Protein AF-A0A843AUJ7-F1 (afdb_monomer_lite)

pLDDT: mean 90.74, std 7.79, range [61.78, 97.88]

Radius of gyration: 15.1 Å; chains: 1; bounding box: 38×34×38 Å

Structure (mmCIF, N/CA/C/O backbone):
data_AF-A0A843AUJ7-F1
#
_entry.id   AF-A0A843AUJ7-F1
#
loop_
_atom_site.group_PDB
_atom_site.id
_atom_site.type_symbol
_atom_site.label_atom_id
_atom_site.label_alt_id
_atom_site.label_comp_id
_atom_site.label_asym_id
_atom_site.label_entity_id
_atom_site.label_seq_id
_atom_site.pdbx_PDB_ins_code
_atom_site.Cartn_x
_atom_site.Cartn_y
_atom_site.Cartn_z
_atom_site.occupancy
_atom_site.B_iso_or_equiv
_atom_site.auth_seq_id
_atom_site.auth_comp_id
_atom_site.auth_asym_id
_atom_site.auth_atom_id
_atom_site.pdbx_PDB_model_num
ATOM 1 N N . ARG A 1 1 ? 1.861 -19.248 1.844 1.00 61.78 1 ARG A N 1
ATOM 2 C CA . ARG A 1 1 ? 1.850 -17.792 2.122 1.00 61.78 1 ARG A CA 1
ATOM 3 C C . ARG A 1 1 ? 2.357 -17.596 3.546 1.00 61.78 1 ARG A C 1
ATOM 5 O O . ARG A 1 1 ? 2.027 -18.430 4.375 1.00 61.78 1 ARG A O 1
ATOM 12 N N . GLN A 1 2 ? 3.196 -16.591 3.814 1.00 68.62 2 GLN A N 1
ATOM 13 C CA . GLN A 1 2 ? 3.706 -16.333 5.174 1.00 68.62 2 GLN A CA 1
ATOM 14 C C . GLN A 1 2 ? 2.623 -15.723 6.081 1.00 68.62 2 GLN A C 1
ATOM 16 O O . GLN A 1 2 ? 2.583 -16.008 7.273 1.00 68.62 2 GLN A O 1
ATOM 21 N N . PHE A 1 3 ? 1.716 -14.941 5.493 1.00 77.88 3 PHE A N 1
ATOM 22 C CA . PHE A 1 3 ? 0.532 -14.398 6.149 1.00 77.88 3 PHE A CA 1
ATOM 23 C C . PHE A 1 3 ? -0.731 -14.861 5.421 1.00 77.88 3 PHE A C 1
ATOM 25 O O . PHE A 1 3 ? -0.692 -15.085 4.208 1.00 77.88 3 PHE A O 1
ATOM 32 N N . ASP A 1 4 ? -1.837 -14.990 6.152 1.00 83.94 4 ASP A N 1
ATOM 33 C CA . ASP A 1 4 ? -3.136 -15.413 5.614 1.00 83.94 4 ASP A CA 1
ATOM 34 C C . ASP A 1 4 ? -4.093 -14.219 5.472 1.00 83.94 4 ASP A C 1
ATOM 36 O O . ASP A 1 4 ? -5.209 -14.215 5.980 1.00 83.94 4 ASP A O 1
ATOM 40 N N . TYR A 1 5 ? -3.603 -13.152 4.829 1.00 86.94 5 TYR A N 1
ATOM 41 C CA . TYR A 1 5 ? -4.402 -11.976 4.486 1.00 86.94 5 TYR A CA 1
ATOM 42 C C . TYR A 1 5 ? -4.684 -11.954 2.990 1.00 86.94 5 TYR A C 1
ATOM 44 O O . TYR A 1 5 ? -3.784 -12.137 2.168 1.00 86.94 5 TYR A O 1
ATOM 52 N N . LEU A 1 6 ? -5.938 -11.684 2.653 1.00 90.94 6 LEU A N 1
ATOM 53 C CA . LEU A 1 6 ? -6.405 -11.482 1.295 1.00 90.94 6 LEU A CA 1
ATOM 54 C C . LEU A 1 6 ? -7.319 -10.248 1.317 1.00 90.94 6 LEU A C 1
ATOM 56 O O . LEU A 1 6 ? -8.294 -10.264 2.064 1.00 90.94 6 LEU A O 1
ATOM 60 N N . PRO A 1 7 ? -6.988 -9.155 0.605 1.00 94.31 7 PRO A N 1
ATOM 61 C CA . PRO A 1 7 ? -7.770 -7.929 0.698 1.00 94.31 7 PRO A CA 1
ATOM 62 C C . PRO A 1 7 ? -9.121 -8.088 -0.008 1.00 94.31 7 PRO A C 1
ATOM 64 O O . PRO A 1 7 ? -9.206 -8.813 -0.997 1.00 94.31 7 PRO A O 1
ATOM 67 N N . ASP A 1 8 ? -10.132 -7.354 0.461 1.00 94.88 8 ASP A N 1
ATOM 68 C CA . ASP A 1 8 ? -11.425 -7.140 -0.219 1.00 94.88 8 ASP A CA 1
ATOM 69 C C . ASP A 1 8 ? -11.470 -5.803 -0.983 1.00 94.88 8 ASP A C 1
ATOM 71 O O . ASP A 1 8 ? -12.348 -5.561 -1.810 1.00 94.88 8 ASP A O 1
ATOM 75 N N . LYS A 1 9 ? -10.510 -4.914 -0.710 1.00 96.75 9 LYS A N 1
ATOM 76 C CA . LYS A 1 9 ? -10.314 -3.650 -1.415 1.00 96.75 9 LYS A CA 1
ATOM 77 C C . LYS A 1 9 ? -8.838 -3.270 -1.402 1.00 96.75 9 LYS A C 1
ATOM 79 O O . LYS A 1 9 ? -8.162 -3.445 -0.389 1.00 96.75 9 LYS A O 1
ATOM 84 N N . VAL A 1 10 ? -8.346 -2.730 -2.511 1.00 97.81 10 VAL A N 1
ATOM 85 C CA . VAL A 1 10 ? -6.974 -2.235 -2.655 1.00 97.81 10 VAL A CA 1
ATOM 86 C C . VAL A 1 10 ? -6.998 -0.797 -3.150 1.00 97.81 10 VAL A C 1
ATOM 88 O O . VAL A 1 10 ? -7.651 -0.480 -4.140 1.00 97.81 10 VAL A O 1
ATOM 91 N N . TYR A 1 11 ? -6.239 0.061 -2.476 1.00 97.88 11 TYR A N 1
ATOM 92 C CA . TYR A 1 11 ? -5.930 1.410 -2.936 1.00 97.88 11 TYR A CA 1
ATOM 93 C C . TYR A 1 11 ? -4.493 1.428 -3.450 1.00 97.88 11 TYR A C 1
ATOM 95 O O . TYR A 1 11 ? -3.573 1.059 -2.720 1.00 97.88 11 TYR A O 1
ATOM 103 N N . VAL A 1 12 ? -4.292 1.860 -4.692 1.00 97.06 12 VAL A N 1
ATOM 104 C CA . VAL A 1 12 ? -2.967 1.998 -5.303 1.00 97.06 12 VAL A CA 1
ATOM 105 C C . VAL A 1 12 ? -2.651 3.479 -5.432 1.00 97.06 12 VAL A C 1
ATOM 107 O O . VAL A 1 12 ? -3.289 4.190 -6.206 1.00 97.06 12 VAL A O 1
ATOM 110 N N . LEU A 1 13 ? -1.657 3.944 -4.677 1.00 96.00 13 LEU A N 1
ATOM 111 C CA . LEU A 1 13 ? -1.197 5.327 -4.761 1.00 96.00 13 LEU A CA 1
ATOM 112 C C . LEU A 1 13 ? -0.324 5.505 -6.008 1.00 96.00 13 LEU A C 1
ATOM 114 O O . LEU A 1 13 ? 0.736 4.886 -6.122 1.00 96.00 13 LEU A O 1
ATOM 118 N N . THR A 1 14 ? -0.748 6.358 -6.933 1.00 94.56 14 THR A N 1
ATOM 119 C CA . THR A 1 14 ? -0.018 6.654 -8.168 1.00 94.56 14 THR A CA 1
ATOM 120 C C . THR A 1 14 ? 0.649 8.019 -8.054 1.00 94.56 14 THR A C 1
ATOM 122 O O . THR A 1 14 ? -0.016 9.044 -8.112 1.00 94.56 14 THR A O 1
ATOM 125 N N . ALA A 1 15 ? 1.970 8.036 -7.874 1.00 91.12 15 ALA A N 1
ATOM 126 C 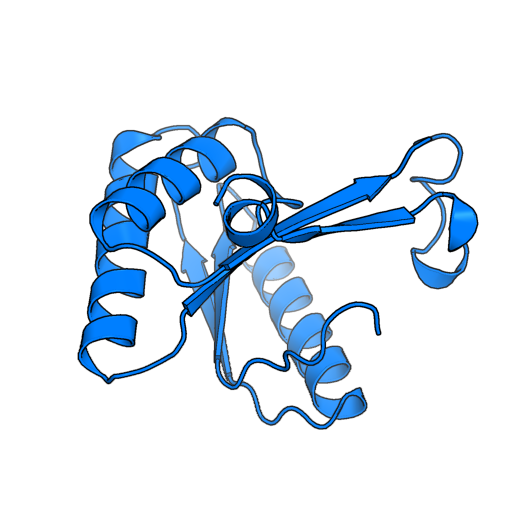CA . ALA A 1 15 ? 2.772 9.256 -7.762 1.00 91.12 15 ALA A CA 1
ATOM 127 C C . ALA A 1 15 ? 3.468 9.580 -9.088 1.00 91.12 15 ALA A C 1
ATOM 129 O O . ALA A 1 15 ? 4.445 8.919 -9.438 1.00 91.12 15 ALA A O 1
ATOM 130 N N . GLY A 1 16 ? 2.990 10.595 -9.819 1.00 83.00 16 GLY A N 1
ATOM 131 C CA . GLY A 1 16 ? 3.608 11.016 -11.089 1.00 83.00 16 GLY A CA 1
ATOM 132 C C . GLY A 1 16 ? 3.637 9.910 -12.154 1.00 83.00 16 GLY A C 1
ATOM 133 O O . GLY A 1 16 ? 4.533 9.878 -12.994 1.00 83.00 16 GLY A O 1
ATOM 134 N N . CYS A 1 17 ? 2.691 8.975 -12.073 1.00 83.69 17 CYS A N 1
ATOM 135 C CA . CYS A 1 17 ? 2.561 7.844 -12.981 1.00 83.69 17 CYS A CA 1
ATOM 136 C C . CYS A 1 17 ? 1.685 8.238 -14.173 1.00 83.69 17 CYS A C 1
ATOM 138 O O . CYS A 1 17 ? 0.670 8.914 -14.005 1.00 83.69 17 CYS A O 1
ATOM 140 N N . GLU A 1 18 ? 2.041 7.797 -15.379 1.00 88.94 18 GLU A N 1
ATOM 141 C CA . GLU A 1 18 ? 1.153 7.961 -16.528 1.00 88.94 18 GLU A CA 1
ATOM 142 C C . GLU A 1 18 ? -0.142 7.164 -16.317 1.00 88.94 18 GLU A C 1
ATOM 144 O O . GLU A 1 18 ? -0.110 6.012 -15.878 1.00 88.94 18 GLU A O 1
ATOM 149 N N . ALA A 1 19 ? -1.289 7.737 -16.691 1.00 89.56 19 ALA A N 1
ATOM 150 C CA . ALA A 1 19 ? -2.596 7.109 -16.474 1.00 89.56 19 ALA A CA 1
ATOM 151 C C . ALA A 1 19 ? -2.684 5.681 -17.052 1.00 89.56 19 ALA A C 1
ATOM 153 O O . ALA A 1 19 ? -3.260 4.790 -16.430 1.00 89.56 19 ALA A O 1
ATOM 154 N N . ALA A 1 20 ? -2.057 5.440 -18.209 1.00 92.25 20 ALA A N 1
ATOM 155 C CA . ALA A 1 20 ? -2.009 4.120 -18.835 1.00 92.25 20 ALA A CA 1
ATOM 156 C C . ALA A 1 20 ? -1.232 3.087 -17.998 1.00 92.25 20 ALA A C 1
ATOM 158 O O . ALA A 1 20 ? -1.643 1.932 -17.909 1.00 92.25 20 ALA A O 1
ATOM 159 N N . GLN A 1 21 ? -0.137 3.498 -17.351 1.00 91.19 21 GLN A N 1
ATOM 160 C CA . GLN A 1 21 ? 0.655 2.624 -16.483 1.00 91.19 21 GLN A CA 1
ATOM 161 C C . GLN A 1 21 ? -0.107 2.285 -15.198 1.00 91.19 21 GLN A C 1
ATOM 163 O O . GLN A 1 21 ? -0.145 1.121 -14.799 1.00 91.19 21 GLN A O 1
ATOM 168 N N . GLY A 1 22 ? -0.769 3.276 -14.591 1.00 93.31 22 GLY A N 1
ATOM 169 C CA . GLY A 1 22 ? -1.648 3.052 -13.442 1.00 93.31 22 GLY A CA 1
ATOM 170 C C . GLY A 1 22 ? -2.777 2.072 -13.773 1.00 93.31 22 GLY A C 1
ATOM 171 O O . GLY A 1 22 ? -3.009 1.117 -13.030 1.00 93.31 22 GLY A O 1
ATOM 172 N N . GLN A 1 23 ? -3.426 2.245 -14.929 1.00 95.75 23 GLN A N 1
ATOM 173 C CA . GLN A 1 23 ? -4.494 1.352 -15.381 1.00 95.75 23 GLN A CA 1
ATOM 174 C C . GLN A 1 23 ? -3.989 -0.076 -15.625 1.00 95.75 23 GLN A C 1
ATOM 176 O O . GLN A 1 23 ? -4.615 -1.035 -15.180 1.00 95.75 23 GLN A O 1
ATOM 181 N N . MET A 1 24 ? -2.824 -0.224 -16.259 1.00 94.69 24 MET A N 1
ATOM 182 C CA . MET A 1 24 ? -2.204 -1.532 -16.462 1.00 94.69 24 MET A CA 1
ATOM 183 C C . MET A 1 24 ? -1.906 -2.225 -15.123 1.00 94.69 24 MET A C 1
ATOM 185 O O . MET A 1 24 ? -2.210 -3.407 -14.965 1.00 94.69 24 MET A O 1
ATOM 189 N N . ALA A 1 25 ? -1.356 -1.502 -14.141 1.00 92.38 25 ALA A N 1
ATOM 190 C CA . ALA A 1 25 ? -1.094 -2.042 -12.806 1.00 92.38 25 ALA A CA 1
ATOM 191 C C . ALA A 1 25 ? -2.383 -2.494 -12.107 1.00 92.38 25 ALA A C 1
ATOM 193 O O . ALA A 1 25 ? -2.425 -3.594 -11.553 1.00 92.38 25 ALA A O 1
ATOM 194 N N . ARG A 1 26 ? -3.448 -1.686 -12.190 1.00 96.00 26 ARG A N 1
ATOM 195 C CA . ARG A 1 26 ? -4.778 -2.032 -11.676 1.00 96.00 26 ARG A CA 1
ATOM 196 C C . ARG A 1 26 ? -5.298 -3.333 -12.281 1.00 96.00 26 ARG A C 1
ATOM 198 O O . ARG A 1 26 ? -5.708 -4.224 -11.542 1.00 96.00 26 ARG A O 1
ATOM 205 N N . ASP A 1 27 ? -5.277 -3.451 -13.603 1.00 95.75 27 ASP A N 1
ATOM 206 C CA . ASP A 1 27 ? -5.864 -4.600 -14.292 1.00 95.75 27 ASP A CA 1
ATOM 207 C C . ASP A 1 27 ? -5.075 -5.889 -14.008 1.00 95.75 27 ASP A C 1
ATOM 209 O O . ASP A 1 27 ? -5.673 -6.937 -13.757 1.00 95.75 27 ASP A O 1
ATOM 213 N N . MET A 1 28 ? -3.740 -5.807 -13.934 1.00 94.00 28 MET A N 1
ATOM 214 C CA . MET A 1 28 ? -2.899 -6.929 -13.501 1.00 94.00 28 MET A CA 1
ATOM 215 C C . MET A 1 28 ? -3.185 -7.342 -12.052 1.00 94.00 28 MET A C 1
ATOM 217 O O . MET A 1 28 ? -3.300 -8.537 -11.775 1.00 94.00 28 MET A O 1
ATOM 221 N N . LEU A 1 29 ? -3.339 -6.382 -11.130 1.00 94.81 29 LEU A N 1
ATOM 222 C CA . LEU A 1 29 ? -3.688 -6.680 -9.738 1.00 94.81 29 LEU A CA 1
ATOM 223 C C . LEU A 1 29 ? -5.036 -7.393 -9.637 1.00 94.81 29 LEU A C 1
ATOM 225 O O . LEU A 1 29 ? -5.140 -8.375 -8.910 1.00 94.81 29 LEU A O 1
ATOM 229 N N . ILE A 1 30 ? -6.049 -6.938 -10.380 1.00 95.75 30 ILE A N 1
ATOM 230 C CA . ILE A 1 30 ? -7.378 -7.565 -10.39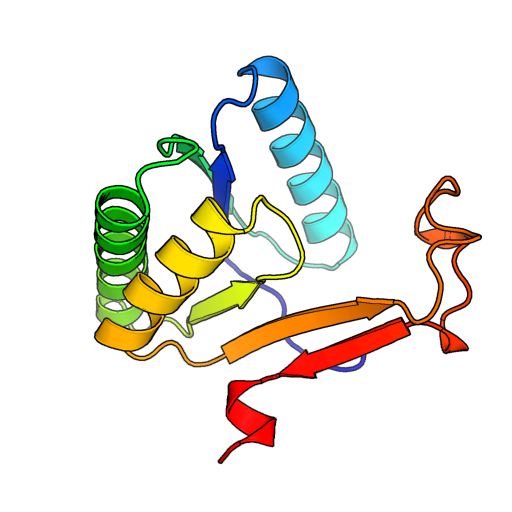5 1.00 95.75 30 ILE A CA 1
ATOM 231 C C . ILE A 1 30 ? -7.281 -9.031 -10.829 1.00 95.75 30 ILE A C 1
ATOM 233 O O . ILE A 1 30 ? -7.921 -9.890 -10.223 1.00 95.75 30 ILE A O 1
ATOM 237 N N . VAL A 1 31 ? -6.487 -9.336 -11.861 1.00 94.75 31 VAL A N 1
ATOM 238 C CA . VAL A 1 31 ? -6.268 -10.723 -12.301 1.00 94.75 31 VAL A CA 1
ATOM 239 C C . VAL A 1 31 ? -5.590 -11.535 -11.195 1.00 94.75 31 VAL A C 1
ATOM 241 O O . VAL A 1 31 ? -6.104 -12.585 -10.820 1.00 94.75 31 VAL A O 1
ATOM 244 N N . LEU A 1 32 ? -4.498 -11.033 -10.610 1.00 92.81 32 LEU A N 1
ATOM 245 C CA . LEU A 1 32 ? -3.773 -11.726 -9.536 1.00 92.81 32 LEU A CA 1
ATOM 246 C C . LEU A 1 32 ? -4.647 -11.989 -8.303 1.00 92.81 32 LEU A C 1
ATOM 248 O O . LEU A 1 32 ? -4.599 -13.072 -7.724 1.00 92.81 32 LEU A O 1
ATOM 252 N N . LEU A 1 33 ? -5.457 -11.009 -7.905 1.00 93.69 33 LEU A N 1
ATOM 253 C CA . LEU A 1 33 ? -6.385 -11.118 -6.784 1.00 93.69 33 LEU A CA 1
ATOM 254 C C . LEU A 1 33 ? -7.436 -12.202 -7.044 1.00 93.69 33 LEU A C 1
ATOM 256 O O . LEU A 1 33 ? -7.642 -13.061 -6.185 1.00 93.69 33 LEU A O 1
ATOM 260 N N . LYS A 1 34 ? -8.023 -12.229 -8.247 1.00 93.56 34 LYS A N 1
ATOM 261 C CA . LYS A 1 34 ? -9.004 -13.248 -8.651 1.00 93.56 34 LYS A CA 1
ATOM 262 C C . LYS A 1 34 ? -8.424 -14.659 -8.652 1.00 93.56 34 LYS A C 1
ATOM 264 O O . LYS A 1 34 ? -9.038 -15.551 -8.073 1.00 93.56 34 LYS A O 1
ATOM 269 N N . GLU A 1 35 ? -7.230 -14.853 -9.213 1.00 93.19 35 GLU A N 1
ATOM 270 C CA . GLU A 1 35 ? -6.519 -16.147 -9.188 1.00 93.19 35 GLU A CA 1
ATOM 271 C C . GLU A 1 35 ? -6.232 -16.629 -7.756 1.00 93.19 35 GLU A C 1
ATOM 273 O O . GLU A 1 35 ? -6.095 -17.821 -7.480 1.00 93.19 35 GLU A O 1
ATOM 278 N N . HIS A 1 36 ? -6.174 -15.695 -6.810 1.00 90.25 36 HIS A N 1
ATOM 279 C CA . HIS A 1 36 ? -5.980 -15.959 -5.393 1.00 90.25 36 HIS A CA 1
ATOM 280 C C . HIS A 1 36 ? -7.272 -16.023 -4.567 1.00 90.25 36 HIS A C 1
ATOM 282 O O . HIS A 1 36 ? -7.173 -16.168 -3.344 1.00 90.25 36 HIS A O 1
ATOM 288 N N . GLY A 1 37 ? -8.442 -15.973 -5.215 1.00 92.31 37 GLY A N 1
ATOM 289 C CA . GLY A 1 37 ? -9.764 -16.089 -4.595 1.00 92.31 37 GLY A CA 1
ATOM 290 C C . GLY A 1 37 ? -10.327 -14.786 -4.023 1.00 92.31 37 GLY A C 1
ATOM 291 O O . GLY A 1 37 ? -11.324 -14.826 -3.308 1.00 92.31 37 GLY A O 1
ATOM 292 N N . SER A 1 38 ? -9.702 -13.639 -4.304 1.00 93.00 38 SER A N 1
ATOM 293 C CA . SER A 1 38 ? -10.159 -12.329 -3.834 1.00 93.00 38 SER A CA 1
ATOM 294 C C . SER A 1 38 ? -11.103 -11.680 -4.850 1.00 93.00 38 SER A C 1
ATOM 296 O O . SER A 1 38 ? -10.735 -11.554 -6.023 1.00 93.00 38 SER A O 1
ATOM 298 N N . PRO A 1 39 ? -12.282 -11.194 -4.424 1.00 90.31 39 PRO A N 1
ATOM 299 C CA . PRO A 1 39 ? -13.156 -10.377 -5.258 1.00 90.31 39 PRO A CA 1
ATOM 300 C C . PRO A 1 39 ? -12.772 -8.887 -5.237 1.00 90.31 39 PRO A C 1
ATOM 302 O O . PRO A 1 39 ? -13.598 -8.060 -5.622 1.00 90.31 39 PRO A O 1
ATOM 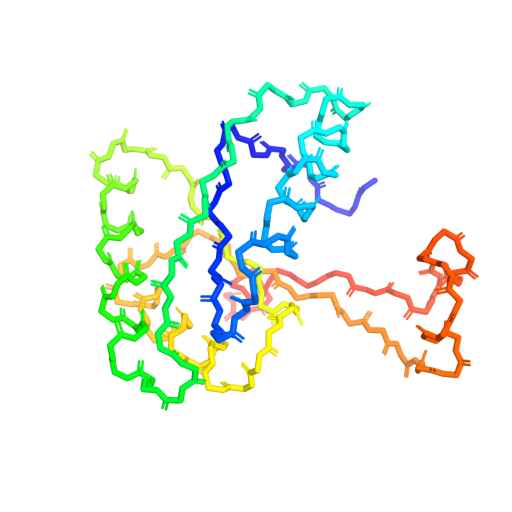305 N N . ALA A 1 40 ? -11.577 -8.533 -4.746 1.00 91.94 40 ALA A N 1
ATOM 306 C CA . ALA A 1 40 ? -11.265 -7.161 -4.379 1.00 91.94 40 ALA A CA 1
ATOM 307 C C . ALA A 1 40 ? -11.436 -6.146 -5.504 1.00 91.94 40 ALA A C 1
ATOM 309 O O . ALA A 1 40 ? -11.003 -6.350 -6.642 1.00 91.94 40 ALA A O 1
ATOM 310 N N . ASP A 1 41 ? -12.000 -5.003 -5.122 1.00 93.56 41 ASP A N 1
ATOM 311 C CA . ASP A 1 41 ? -11.976 -3.804 -5.945 1.00 93.56 41 ASP A CA 1
ATOM 312 C C . ASP A 1 41 ? -10.616 -3.103 -5.828 1.00 93.56 41 ASP A C 1
ATOM 314 O O . ASP A 1 41 ? -10.002 -3.082 -4.758 1.00 93.56 41 ASP A O 1
ATOM 318 N N . VAL A 1 42 ? -10.146 -2.530 -6.935 1.00 97.69 42 VAL A N 1
ATOM 319 C CA . VAL A 1 42 ? -8.849 -1.852 -7.019 1.00 97.69 42 VAL A CA 1
ATOM 320 C C . VAL A 1 42 ? -9.066 -0.416 -7.482 1.00 97.69 42 VAL A C 1
ATOM 322 O O . VAL A 1 42 ? -9.463 -0.163 -8.625 1.00 97.69 42 VAL A O 1
ATOM 325 N N . GLU A 1 43 ? -8.770 0.520 -6.586 1.00 97.75 43 GLU A N 1
ATOM 326 C CA . GLU A 1 43 ? -8.937 1.958 -6.767 1.00 97.75 43 GLU A CA 1
ATOM 327 C C . GLU A 1 43 ? -7.567 2.625 -6.952 1.00 97.75 43 GLU A C 1
ATOM 329 O O . GLU A 1 43 ? -6.661 2.446 -6.136 1.00 97.75 43 GLU A O 1
ATOM 334 N N . LEU A 1 44 ? -7.407 3.390 -8.033 1.00 97.38 44 LEU A N 1
ATOM 335 C CA . LEU A 1 44 ? -6.217 4.213 -8.251 1.00 97.38 44 LEU A CA 1
ATOM 336 C C . LEU A 1 44 ? -6.417 5.568 -7.575 1.00 97.38 44 LEU A C 1
ATOM 338 O O . LEU A 1 44 ? -7.441 6.218 -7.785 1.00 97.38 44 LEU A O 1
ATOM 342 N N . VAL A 1 45 ? -5.428 6.005 -6.803 1.00 96.94 45 VAL A N 1
ATOM 343 C CA . VAL A 1 45 ? -5.441 7.297 -6.114 1.00 96.94 45 VAL A CA 1
ATOM 344 C C . VAL A 1 45 ? -4.222 8.092 -6.551 1.00 96.94 45 VAL A C 1
ATOM 346 O O . VAL A 1 45 ? -3.096 7.757 -6.186 1.00 96.94 45 VAL A O 1
ATOM 349 N N . ASP A 1 46 ? -4.450 9.164 -7.306 1.00 95.38 46 ASP A N 1
ATOM 350 C CA . ASP A 1 46 ? -3.378 10.072 -7.701 1.00 95.38 46 ASP A CA 1
ATOM 351 C C . ASP A 1 46 ? -2.855 10.848 -6.491 1.00 95.38 46 ASP A C 1
ATOM 353 O O . ASP A 1 46 ? -3.626 11.437 -5.731 1.00 95.38 46 ASP A O 1
ATOM 357 N N . VAL A 1 47 ? -1.540 10.823 -6.292 1.00 95.12 47 VAL A N 1
ATOM 358 C CA . VAL A 1 47 ? -0.867 11.505 -5.184 1.00 95.12 47 VAL A CA 1
ATOM 359 C C . VAL A 1 47 ? 0.329 12.301 -5.710 1.00 95.12 47 VAL A C 1
ATOM 361 O O . VAL A 1 47 ? 0.954 11.920 -6.699 1.00 95.12 47 VAL A O 1
ATOM 364 N N . PRO A 1 48 ? 0.715 13.409 -5.057 1.00 92.75 48 PRO A N 1
ATOM 365 C CA . PRO A 1 48 ? 1.906 14.149 -5.466 1.00 92.75 48 PRO A CA 1
ATOM 366 C C . PRO A 1 48 ? 3.176 13.316 -5.233 1.00 92.75 48 PRO A C 1
ATOM 368 O O . PRO A 1 48 ? 3.289 12.614 -4.231 1.00 92.75 48 PRO A O 1
ATOM 371 N N . GLY A 1 49 ? 4.158 13.419 -6.134 1.00 86.88 49 GLY A N 1
ATOM 372 C CA . GLY A 1 49 ? 5.357 12.569 -6.098 1.00 86.88 49 GLY A CA 1
ATOM 373 C C . GLY A 1 49 ? 6.365 12.874 -4.984 1.00 86.88 49 GLY A C 1
ATOM 374 O O . GLY A 1 49 ? 7.132 11.991 -4.594 1.00 86.88 49 GLY A O 1
ATOM 375 N N . ASP A 1 50 ? 6.371 14.101 -4.459 1.00 90.38 50 ASP A N 1
ATOM 376 C CA . ASP A 1 50 ? 7.366 14.590 -3.494 1.00 90.38 50 ASP A CA 1
ATOM 377 C C . ASP A 1 50 ? 6.769 15.352 -2.292 1.00 90.38 50 ASP A C 1
ATOM 379 O O . ASP A 1 50 ? 7.482 15.670 -1.337 1.00 90.38 50 ASP A O 1
ATOM 383 N N . ASN A 1 51 ? 5.453 15.585 -2.262 1.00 94.81 51 ASN A N 1
ATOM 384 C CA . ASN A 1 51 ? 4.788 16.284 -1.161 1.00 94.81 51 ASN A CA 1
ATOM 385 C C . ASN A 1 51 ? 4.332 15.313 -0.059 1.00 94.81 51 ASN A C 1
ATOM 387 O O . ASN A 1 51 ? 3.155 14.970 0.062 1.00 94.81 51 ASN A O 1
ATOM 391 N N . ILE A 1 52 ? 5.281 14.919 0.794 1.00 96.12 52 ILE A N 1
ATOM 392 C CA . ILE A 1 52 ? 5.086 13.990 1.925 1.00 96.12 52 ILE A CA 1
ATOM 393 C C . ILE A 1 52 ? 3.877 14.370 2.795 1.00 96.12 52 ILE A C 1
ATOM 395 O O . ILE A 1 52 ? 3.119 13.496 3.220 1.00 96.12 52 ILE A O 1
ATOM 399 N N . LYS A 1 53 ? 3.673 15.670 3.060 1.00 96.31 53 LYS A N 1
ATOM 400 C CA . LYS A 1 53 ? 2.561 16.151 3.893 1.00 96.31 53 LYS A CA 1
ATOM 401 C C . LYS A 1 53 ? 1.216 15.836 3.245 1.00 96.31 53 LYS A C 1
ATOM 403 O O . LYS A 1 53 ? 0.333 15.314 3.919 1.00 96.31 53 LYS A O 1
ATOM 408 N N . GLN A 1 54 ? 1.065 16.161 1.964 1.00 97.00 54 GLN A N 1
ATOM 409 C CA . GLN A 1 54 ? -0.178 15.928 1.235 1.00 97.00 54 GLN A CA 1
ATOM 410 C C . GLN A 1 54 ? -0.453 14.431 1.068 1.00 97.00 54 GLN A C 1
ATOM 412 O O . GLN A 1 54 ? -1.570 14.006 1.345 1.00 97.00 54 GLN A O 1
ATOM 417 N N . ILE A 1 55 ? 0.564 13.626 0.736 1.00 96.88 55 ILE A N 1
ATOM 418 C CA . ILE A 1 55 ? 0.449 12.157 0.679 1.00 96.88 55 ILE A CA 1
ATOM 419 C C . ILE A 1 55 ? -0.061 11.619 2.020 1.00 96.88 55 ILE A C 1
ATOM 421 O O . ILE A 1 55 ? -1.041 10.881 2.065 1.00 96.88 55 ILE A O 1
ATOM 425 N N . GLY A 1 56 ? 0.556 12.032 3.131 1.00 96.94 56 GLY A N 1
ATOM 426 C CA . GLY A 1 56 ? 0.143 11.580 4.458 1.00 96.94 56 GLY A CA 1
ATOM 427 C C . GLY A 1 56 ? -1.259 12.033 4.856 1.00 96.94 56 GLY A C 1
ATOM 428 O O . GLY A 1 56 ? -1.932 11.324 5.597 1.00 96.94 56 GLY A O 1
ATOM 429 N N . GLN A 1 57 ? -1.723 13.180 4.359 1.00 97.12 57 GLN A N 1
ATOM 430 C CA . GLN A 1 57 ? -3.091 13.641 4.582 1.00 97.12 57 GLN A CA 1
ATOM 431 C C . GLN A 1 57 ? -4.098 12.773 3.815 1.00 97.12 57 GLN A C 1
ATOM 433 O O . GLN A 1 57 ? -5.038 12.266 4.414 1.00 97.12 57 GLN A O 1
ATOM 438 N N . MET A 1 58 ? -3.834 12.495 2.536 1.00 97.56 58 MET A N 1
ATOM 439 C CA . MET A 1 58 ? -4.684 11.628 1.713 1.00 97.56 58 MET A CA 1
ATOM 440 C C . MET A 1 58 ? -4.744 10.196 2.256 1.00 97.56 58 MET A C 1
ATOM 442 O O . MET A 1 58 ? -5.821 9.617 2.364 1.00 97.56 58 MET A O 1
ATOM 446 N N . VAL A 1 59 ? -3.602 9.635 2.669 1.00 97.31 59 VAL A N 1
ATOM 447 C CA . VAL A 1 59 ? -3.561 8.300 3.286 1.00 97.31 59 VAL A CA 1
ATOM 448 C C . VAL A 1 59 ? -4.309 8.280 4.615 1.00 97.31 59 VAL A C 1
ATOM 450 O O . VAL A 1 59 ? -5.060 7.344 4.868 1.00 97.31 59 VAL A O 1
ATOM 453 N N . ASN A 1 60 ? -4.154 9.310 5.451 1.00 97.44 60 ASN A N 1
ATOM 454 C CA . ASN A 1 60 ? -4.916 9.430 6.694 1.00 97.44 60 ASN A CA 1
ATOM 455 C C . ASN A 1 60 ? -6.431 9.414 6.440 1.00 97.44 60 ASN A C 1
ATOM 457 O O . ASN A 1 60 ? -7.157 8.753 7.177 1.00 97.44 60 ASN A O 1
ATOM 461 N N . ASP A 1 61 ? -6.898 10.099 5.398 1.00 97.38 61 ASP A N 1
ATOM 462 C CA . ASP A 1 61 ? -8.323 10.189 5.078 1.00 97.38 61 ASP A CA 1
ATOM 463 C C . ASP A 1 61 ? -8.874 8.858 4.542 1.00 97.38 61 ASP A C 1
ATOM 465 O O . ASP A 1 61 ? -9.944 8.415 4.969 1.00 97.38 61 ASP A O 1
ATOM 469 N N . ILE A 1 62 ? -8.117 8.169 3.677 1.00 97.44 62 ILE A N 1
ATOM 470 C CA . ILE A 1 62 ? -8.464 6.829 3.172 1.00 97.44 62 ILE A CA 1
ATOM 471 C C . ILE A 1 62 ? -8.529 5.831 4.328 1.00 97.44 62 ILE A C 1
ATOM 473 O O . ILE A 1 62 ? -9.553 5.182 4.543 1.00 97.44 62 ILE A O 1
ATOM 477 N N . VAL A 1 63 ? -7.451 5.735 5.109 1.00 97.25 63 VAL A N 1
ATOM 478 C CA . VAL A 1 63 ? -7.369 4.800 6.233 1.00 97.25 63 VAL A CA 1
ATOM 479 C C . VAL A 1 63 ? -8.442 5.126 7.270 1.00 97.25 63 VAL A C 1
ATOM 481 O O . VAL A 1 63 ? -9.129 4.222 7.730 1.00 97.25 63 VAL A O 1
ATOM 484 N N . GLY A 1 64 ? -8.635 6.401 7.615 1.00 97.00 64 GLY A N 1
ATOM 485 C CA . GLY A 1 64 ? -9.665 6.830 8.560 1.00 97.00 64 GLY A CA 1
ATOM 486 C C . GLY A 1 64 ? -11.074 6.451 8.106 1.00 97.00 64 GLY A C 1
ATOM 487 O O . GLY A 1 64 ? -11.865 5.960 8.910 1.00 97.00 64 GLY A O 1
ATOM 488 N N . THR A 1 65 ? -11.366 6.600 6.811 1.00 97.19 65 THR A N 1
ATOM 489 C CA . THR A 1 65 ? -12.644 6.187 6.213 1.00 97.19 65 THR A CA 1
ATOM 490 C C . THR A 1 65 ? -12.858 4.680 6.332 1.00 97.19 65 THR A C 1
ATOM 492 O O . THR A 1 65 ? -13.914 4.244 6.787 1.00 97.19 65 THR A O 1
ATOM 495 N N . GLU A 1 66 ? -11.862 3.870 5.969 1.00 97.06 66 GLU A N 1
ATOM 496 C CA . GLU A 1 66 ? -11.975 2.409 6.021 1.00 97.06 66 GLU A CA 1
ATOM 497 C C . GLU A 1 66 ? -12.027 1.880 7.463 1.00 97.06 66 GLU A C 1
ATOM 499 O O . GLU A 1 66 ? -12.868 1.041 7.788 1.00 97.06 66 GLU A O 1
ATOM 504 N N . LYS A 1 67 ? -11.227 2.441 8.378 1.00 96.00 67 LYS A N 1
ATOM 505 C CA . LYS A 1 67 ? -11.317 2.127 9.813 1.00 96.00 67 LYS A CA 1
ATOM 506 C C . LYS A 1 67 ? -12.671 2.529 10.398 1.00 96.00 67 LYS A C 1
ATOM 508 O O . LYS A 1 67 ? -13.217 1.786 11.208 1.00 96.00 67 LYS A O 1
ATOM 513 N N . GLY A 1 68 ? -13.243 3.656 9.967 1.00 96.56 68 GLY A N 1
ATOM 514 C CA . GLY A 1 68 ? -14.584 4.099 10.363 1.00 96.56 68 GLY A CA 1
ATOM 515 C C . GLY A 1 68 ? -15.700 3.132 9.951 1.00 96.56 68 GLY A C 1
ATOM 516 O O . GLY A 1 68 ? -16.729 3.070 10.620 1.00 96.56 68 GLY A O 1
ATOM 517 N N . LYS A 1 69 ? -15.479 2.329 8.902 1.00 96.81 69 LYS A N 1
ATOM 518 C CA . LYS A 1 69 ? -16.371 1.234 8.478 1.00 96.81 69 LYS A CA 1
ATOM 519 C C . LYS A 1 69 ? -16.135 -0.076 9.241 1.00 96.81 69 LYS A C 1
ATOM 521 O O . LYS A 1 69 ? -16.853 -1.042 9.013 1.00 96.81 69 LYS A O 1
ATOM 526 N N . GLY A 1 70 ? -15.151 -0.117 10.141 1.00 96.44 70 GLY A N 1
ATOM 527 C CA . GLY A 1 70 ? -14.766 -1.318 10.884 1.00 96.44 70 GLY A CA 1
ATOM 528 C C . GLY A 1 70 ? -13.803 -2.244 10.137 1.00 96.44 70 GLY A C 1
ATOM 529 O O . GLY A 1 70 ? -13.573 -3.359 10.600 1.00 96.44 70 GLY A O 1
ATOM 530 N N . ASN A 1 71 ? -13.224 -1.804 9.014 1.00 96.12 71 ASN A N 1
ATOM 531 C CA . ASN A 1 71 ? -12.323 -2.638 8.220 1.00 96.12 71 ASN A CA 1
ATOM 532 C C . ASN A 1 71 ? -10.954 -2.805 8.900 1.00 96.12 71 ASN A C 1
ATOM 534 O O . ASN A 1 71 ? -10.465 -1.917 9.609 1.00 96.12 71 ASN A O 1
ATOM 538 N N . ILE A 1 72 ? -10.318 -3.951 8.648 1.00 95.75 72 ILE A N 1
ATOM 539 C CA . ILE A 1 72 ? -8.900 -4.171 8.949 1.00 95.75 72 ILE A CA 1
ATOM 540 C C . ILE A 1 72 ? -8.101 -3.542 7.812 1.00 95.75 72 ILE A C 1
ATOM 542 O O . ILE A 1 72 ? -8.324 -3.859 6.645 1.00 95.75 72 ILE A O 1
ATOM 546 N N . VAL A 1 73 ? -7.176 -2.647 8.144 1.00 96.81 73 VAL A N 1
ATOM 547 C CA . VAL A 1 73 ? -6.397 -1.898 7.158 1.00 96.81 73 VAL A CA 1
ATOM 548 C C . VAL A 1 73 ? -4.928 -2.267 7.274 1.00 96.81 73 VAL A C 1
ATOM 550 O O . VAL A 1 73 ? -4.313 -2.142 8.335 1.00 96.81 73 VAL A O 1
ATOM 553 N N . ALA A 1 74 ? -4.365 -2.690 6.147 1.00 96.19 74 ALA A N 1
ATOM 554 C CA . ALA A 1 74 ? -2.947 -2.942 5.973 1.00 96.19 74 ALA A CA 1
ATOM 555 C C . ALA A 1 74 ? -2.349 -1.946 4.975 1.00 96.19 74 ALA A C 1
ATOM 557 O O . ALA A 1 74 ? -3.035 -1.480 4.066 1.00 96.19 74 ALA A O 1
ATOM 558 N N . VAL A 1 75 ? -1.060 -1.654 5.127 1.00 96.50 75 VAL A N 1
ATOM 559 C CA . VAL A 1 75 ? -0.290 -0.837 4.183 1.00 96.50 75 VAL A CA 1
ATOM 560 C C . VAL A 1 75 ? 0.919 -1.632 3.719 1.00 96.50 75 VAL A C 1
ATOM 562 O O . VAL A 1 75 ? 1.677 -2.105 4.557 1.00 96.50 75 VAL A O 1
ATOM 565 N N . ASP A 1 76 ? 1.128 -1.744 2.410 1.00 95.75 76 ASP A N 1
ATOM 566 C CA . ASP A 1 76 ? 2.374 -2.263 1.839 1.00 95.75 76 ASP A CA 1
ATOM 567 C C . ASP A 1 76 ? 3.303 -1.092 1.494 1.00 95.75 76 ASP A C 1
ATOM 569 O O . ASP A 1 76 ? 2.948 -0.217 0.704 1.00 95.75 76 ASP A O 1
ATOM 573 N N . VAL A 1 77 ? 4.482 -1.062 2.114 1.00 95.69 77 VAL A N 1
ATOM 574 C CA . VAL A 1 77 ? 5.508 -0.028 1.899 1.00 95.69 77 VAL A CA 1
ATOM 575 C C . VAL A 1 77 ? 6.681 -0.521 1.050 1.00 95.69 77 VAL A C 1
ATOM 577 O O . VAL A 1 77 ? 7.716 0.140 0.976 1.00 95.69 77 VAL A O 1
ATOM 580 N N . THR A 1 78 ? 6.538 -1.687 0.419 1.00 93.00 78 THR A N 1
ATOM 581 C CA . THR A 1 78 ? 7.526 -2.238 -0.512 1.00 93.00 78 THR A CA 1
ATOM 582 C C . THR A 1 78 ? 7.659 -1.383 -1.774 1.00 93.00 78 THR A C 1
ATOM 584 O O . THR A 1 78 ? 8.792 -1.029 -2.118 1.00 93.00 78 THR A O 1
ATOM 587 N N . PRO A 1 79 ? 6.565 -1.042 -2.492 1.00 90.69 79 PRO A N 1
ATOM 588 C CA . PRO A 1 79 ? 6.674 -0.239 -3.699 1.00 90.69 79 PRO A CA 1
ATOM 589 C C . PRO A 1 79 ? 6.667 1.266 -3.392 1.00 90.69 79 PRO A C 1
ATOM 591 O O . PRO A 1 79 ? 6.162 1.727 -2.369 1.00 90.69 79 PRO A O 1
ATOM 594 N N . GLY A 1 80 ? 7.159 2.048 -4.352 1.00 90.56 80 GLY A N 1
ATOM 595 C CA . GLY A 1 80 ? 7.065 3.506 -4.340 1.00 90.56 80 GLY A CA 1
ATOM 596 C C . GLY A 1 80 ? 8.365 4.224 -3.981 1.00 90.56 80 GLY A C 1
ATOM 597 O O . GLY A 1 80 ? 9.372 3.638 -3.583 1.00 90.56 80 GLY A O 1
ATOM 598 N N . THR A 1 81 ? 8.358 5.542 -4.166 1.00 92.56 81 THR A N 1
ATOM 599 C CA . THR A 1 81 ? 9.492 6.396 -3.799 1.00 92.56 81 THR A CA 1
ATOM 600 C C . THR A 1 81 ? 9.566 6.563 -2.284 1.00 92.56 81 THR A C 1
ATOM 602 O O . THR A 1 81 ? 8.557 6.473 -1.585 1.00 92.56 81 THR A O 1
ATOM 605 N N . LYS A 1 82 ? 10.747 6.913 -1.758 1.00 93.88 82 LYS A N 1
ATOM 606 C CA . LYS A 1 82 ? 10.911 7.233 -0.327 1.00 93.88 82 LYS A CA 1
ATOM 607 C C . LYS A 1 82 ? 9.917 8.296 0.153 1.00 93.88 82 LYS A C 1
ATOM 609 O O . LYS A 1 82 ? 9.407 8.179 1.259 1.00 93.88 82 LYS A O 1
ATOM 614 N N . ALA A 1 83 ? 9.625 9.307 -0.669 1.00 93.75 83 ALA A N 1
ATOM 615 C CA . ALA A 1 83 ? 8.649 10.343 -0.332 1.00 93.75 83 ALA A CA 1
ATOM 616 C C . ALA A 1 83 ? 7.232 9.765 -0.181 1.00 93.75 83 ALA A C 1
ATOM 618 O O . ALA A 1 83 ? 6.570 10.027 0.824 1.00 93.75 83 ALA A O 1
ATOM 619 N N . THR A 1 84 ? 6.805 8.919 -1.125 1.00 95.06 84 THR A N 1
ATOM 620 C CA . THR A 1 84 ? 5.493 8.251 -1.078 1.00 95.06 84 THR A CA 1
ATOM 621 C C . THR A 1 84 ? 5.389 7.317 0.123 1.00 95.06 84 THR A C 1
ATOM 623 O O . THR A 1 84 ? 4.413 7.380 0.869 1.00 95.06 84 THR A O 1
ATOM 626 N N . VAL A 1 85 ? 6.425 6.513 0.375 1.00 95.81 85 VAL A N 1
ATOM 627 C CA . VAL A 1 85 ? 6.487 5.600 1.524 1.00 95.81 85 VAL A CA 1
ATOM 628 C C . VAL A 1 85 ? 6.431 6.365 2.848 1.00 95.81 85 VAL A C 1
ATOM 630 O O . VAL A 1 85 ? 5.607 6.046 3.702 1.00 95.81 85 VAL A O 1
ATOM 633 N N . LEU A 1 86 ? 7.244 7.414 3.022 1.00 95.94 86 LEU A N 1
ATOM 634 C CA . LEU A 1 86 ? 7.240 8.224 4.246 1.00 95.94 86 LEU A CA 1
ATOM 635 C C . LEU A 1 86 ? 5.892 8.910 4.475 1.00 95.94 86 LEU A C 1
ATOM 637 O O . LEU A 1 86 ? 5.376 8.876 5.591 1.00 95.94 86 LEU A O 1
ATOM 641 N N . GLY A 1 87 ? 5.307 9.502 3.429 1.00 96.19 87 GLY A N 1
ATOM 642 C CA . GLY A 1 87 ? 3.979 10.108 3.510 1.00 96.19 87 GLY A CA 1
ATOM 643 C C . GLY A 1 87 ? 2.934 9.087 3.949 1.00 96.19 87 GLY A C 1
ATOM 644 O O . GLY A 1 87 ? 2.182 9.336 4.889 1.00 96.19 87 GLY A O 1
ATOM 645 N N . THR A 1 88 ? 2.966 7.900 3.344 1.00 96.19 88 THR A N 1
ATOM 646 C CA . THR A 1 88 ? 2.061 6.794 3.667 1.00 96.19 88 THR A CA 1
ATOM 647 C C . THR A 1 88 ? 2.204 6.343 5.119 1.00 96.19 88 THR A C 1
ATOM 649 O O . THR A 1 88 ? 1.202 6.269 5.824 1.00 96.19 88 THR A O 1
ATOM 652 N N . ILE A 1 89 ? 3.427 6.119 5.611 1.00 95.44 89 ILE A N 1
ATOM 653 C CA . ILE A 1 89 ? 3.673 5.715 7.007 1.00 95.44 89 ILE A CA 1
ATOM 654 C C . ILE A 1 89 ? 3.183 6.789 7.987 1.00 95.44 89 ILE A C 1
ATOM 656 O O . ILE A 1 89 ? 2.521 6.467 8.973 1.00 95.44 89 ILE A O 1
ATOM 660 N N . ILE A 1 90 ? 3.468 8.069 7.717 1.00 94.38 90 ILE A N 1
ATOM 661 C CA . ILE A 1 90 ? 3.018 9.184 8.565 1.00 94.38 90 ILE A CA 1
ATOM 662 C C . ILE A 1 90 ? 1.487 9.249 8.610 1.00 94.38 90 ILE A C 1
ATOM 664 O O . ILE A 1 90 ? 0.917 9.445 9.684 1.00 94.38 90 ILE A O 1
ATOM 668 N N . GLY A 1 91 ? 0.820 9.092 7.464 1.00 94.06 91 GLY A N 1
ATOM 669 C CA . GLY A 1 91 ? -0.641 9.066 7.380 1.00 94.06 91 GLY A CA 1
ATOM 670 C C . GLY A 1 91 ? -1.237 7.880 8.136 1.00 94.06 91 GLY A C 1
ATOM 671 O O . GLY A 1 91 ? -2.056 8.061 9.033 1.00 94.06 91 GLY A O 1
ATOM 672 N N . ALA A 1 92 ? -0.754 6.674 7.842 1.00 92.06 92 ALA A N 1
ATOM 673 C CA . ALA A 1 92 ? -1.190 5.424 8.457 1.00 92.06 92 ALA A CA 1
ATOM 674 C C . ALA A 1 92 ? -0.987 5.396 9.984 1.00 92.06 92 ALA A C 1
ATOM 676 O O . ALA A 1 92 ? -1.829 4.880 10.722 1.00 92.06 92 ALA A O 1
ATOM 677 N N . GLY A 1 93 ? 0.109 5.984 10.476 1.00 86.88 93 GLY A N 1
ATOM 678 C CA . GLY A 1 93 ? 0.422 6.056 11.903 1.00 86.88 93 GLY A CA 1
ATOM 679 C C . GLY A 1 93 ? -0.550 6.922 12.711 1.00 86.88 93 GLY A C 1
ATOM 680 O O . GLY A 1 93 ? -0.817 6.611 13.872 1.00 86.88 93 GLY A O 1
ATOM 681 N N . LYS A 1 94 ? -1.133 7.970 12.110 1.00 85.19 94 LYS A N 1
ATOM 682 C CA . LYS A 1 94 ? -2.097 8.859 12.790 1.00 85.19 94 LYS A CA 1
ATOM 683 C C . LYS A 1 94 ? -3.420 8.168 13.115 1.00 85.19 94 LYS A C 1
ATOM 685 O O . LYS A 1 94 ? -4.015 8.450 14.151 1.00 85.19 94 LYS A O 1
ATOM 690 N N . VAL A 1 95 ? -3.849 7.251 12.252 1.00 80.19 95 VAL A N 1
ATOM 691 C CA . VAL A 1 95 ? -5.133 6.532 12.340 1.00 80.19 95 VAL A CA 1
ATOM 692 C C . VAL A 1 95 ? -4.986 5.068 12.773 1.00 80.19 95 VAL A C 1
ATOM 694 O O . VAL A 1 95 ? -5.985 4.366 12.891 1.00 80.19 95 VAL A O 1
ATOM 697 N N . LYS A 1 96 ? -3.758 4.638 13.106 1.00 87.94 96 LYS A N 1
ATOM 698 C CA . LYS A 1 96 ? -3.411 3.303 13.625 1.00 87.94 96 LYS A CA 1
ATOM 699 C C . LYS A 1 96 ? -3.901 2.161 12.726 1.00 87.94 96 LYS A C 1
ATOM 701 O O . LYS A 1 96 ? -4.836 1.439 13.073 1.00 87.94 96 LYS A O 1
ATOM 706 N N . VAL A 1 97 ? -3.230 1.976 11.592 1.00 95.19 97 VAL A N 1
ATOM 707 C CA . VAL A 1 97 ? -3.395 0.766 10.767 1.00 95.19 97 VAL A CA 1
ATOM 708 C C . VAL A 1 97 ? -3.081 -0.510 11.554 1.00 95.19 97 VAL A C 1
ATOM 710 O O . VAL A 1 97 ? -2.351 -0.488 12.550 1.00 95.19 97 VAL A O 1
ATOM 713 N N . ASP A 1 98 ? -3.643 -1.626 11.102 1.00 95.25 98 ASP A N 1
ATOM 714 C CA . ASP A 1 98 ? -3.514 -2.923 11.763 1.00 95.25 98 ASP A CA 1
ATOM 715 C C . ASP A 1 98 ? -2.205 -3.621 11.376 1.00 95.25 98 ASP A C 1
ATOM 717 O O . ASP A 1 98 ? -1.580 -4.260 12.225 1.00 95.25 98 ASP A O 1
ATOM 721 N N . HIS A 1 99 ? -1.763 -3.426 10.127 1.00 95.44 99 HIS A N 1
ATOM 722 C CA . HIS A 1 99 ? -0.551 -4.028 9.568 1.00 95.44 99 HIS A CA 1
ATOM 723 C C . HIS A 1 99 ? 0.247 -3.034 8.723 1.00 95.44 99 HIS A C 1
ATOM 725 O O . HIS A 1 99 ? -0.322 -2.202 8.011 1.00 95.44 99 HIS A O 1
ATOM 731 N N . ILE A 1 100 ? 1.573 -3.170 8.760 1.00 95.62 100 ILE A N 1
ATOM 732 C CA . ILE A 1 100 ? 2.471 -2.538 7.789 1.00 95.62 100 ILE A CA 1
ATOM 733 C C . ILE A 1 100 ? 3.368 -3.633 7.225 1.00 95.62 100 ILE A C 1
ATOM 735 O O . ILE A 1 100 ? 4.208 -4.172 7.944 1.00 95.62 100 ILE A O 1
ATOM 739 N N . PHE A 1 101 ? 3.177 -3.953 5.950 1.00 96.12 101 PHE A N 1
ATOM 740 C CA . PHE A 1 101 ? 3.927 -4.976 5.245 1.00 96.12 101 PHE A CA 1
ATOM 741 C C . PHE A 1 101 ? 5.127 -4.395 4.504 1.00 96.12 101 PHE A C 1
ATOM 743 O O . PHE A 1 101 ? 5.048 -3.328 3.897 1.00 96.12 101 PHE A O 1
ATOM 750 N N . TYR A 1 102 ? 6.235 -5.129 4.539 1.00 94.38 102 TYR A N 1
ATOM 751 C CA . TYR A 1 102 ? 7.431 -4.850 3.752 1.00 94.38 102 TYR A CA 1
ATOM 752 C C . TYR A 1 102 ? 8.030 -6.161 3.242 1.00 94.38 102 TYR A C 1
ATOM 754 O O . TYR A 1 102 ? 8.304 -7.071 4.024 1.00 94.38 102 TYR A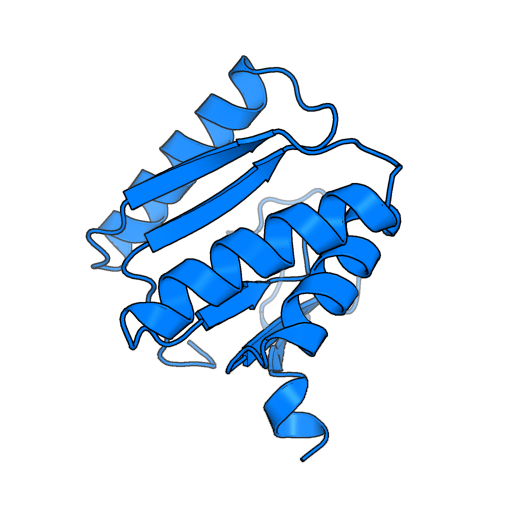 O 1
ATOM 762 N N . LEU A 1 103 ? 8.241 -6.274 1.933 1.00 91.44 103 LEU A N 1
ATOM 763 C CA . LEU A 1 103 ? 8.967 -7.381 1.328 1.00 91.44 103 LEU A CA 1
ATOM 764 C C . LEU A 1 103 ? 10.452 -7.023 1.240 1.00 91.44 103 LEU A C 1
ATOM 766 O O . LEU A 1 103 ? 10.879 -6.211 0.419 1.00 91.44 103 LEU A O 1
ATOM 770 N N . TYR A 1 104 ? 11.245 -7.679 2.075 1.00 89.31 104 TYR A N 1
ATOM 771 C CA . TYR A 1 104 ? 12.691 -7.665 1.983 1.00 89.31 104 TYR A CA 1
ATOM 772 C C . TYR A 1 104 ? 13.159 -8.655 0.912 1.00 89.31 104 TYR A C 1
ATOM 774 O O . TYR A 1 104 ? 12.766 -9.824 0.918 1.00 89.31 104 TYR A O 1
ATOM 782 N N . ILE A 1 105 ? 14.027 -8.187 0.015 1.00 85.50 105 ILE A N 1
ATOM 783 C CA . ILE A 1 105 ? 14.723 -9.012 -0.974 1.00 85.50 105 ILE A CA 1
ATOM 784 C C . ILE A 1 105 ? 16.219 -8.825 -0.736 1.00 85.50 105 ILE A C 1
ATOM 786 O O . ILE A 1 105 ? 16.745 -7.729 -0.925 1.00 85.50 105 ILE A O 1
ATOM 790 N N . GLU A 1 106 ? 16.896 -9.888 -0.303 1.00 81.38 106 GLU A N 1
ATOM 791 C CA . GLU A 1 106 ? 18.292 -9.841 0.158 1.00 81.38 106 GLU A CA 1
ATOM 792 C C . GLU A 1 106 ? 19.264 -9.359 -0.924 1.00 81.38 106 GLU A C 1
ATOM 794 O O . GLU A 1 106 ? 20.207 -8.617 -0.651 1.00 81.38 106 GLU A O 1
ATOM 799 N N . SER A 1 107 ? 19.017 -9.756 -2.172 1.00 76.81 107 SER A N 1
ATOM 800 C CA . SER A 1 107 ? 19.849 -9.383 -3.307 1.00 76.81 107 SER A CA 1
ATOM 801 C C . SER A 1 107 ? 19.002 -9.019 -4.514 1.00 76.81 107 SER A C 1
ATOM 803 O O . SER A 1 107 ? 18.191 -9.809 -4.999 1.00 76.81 107 SER A O 1
ATOM 805 N N 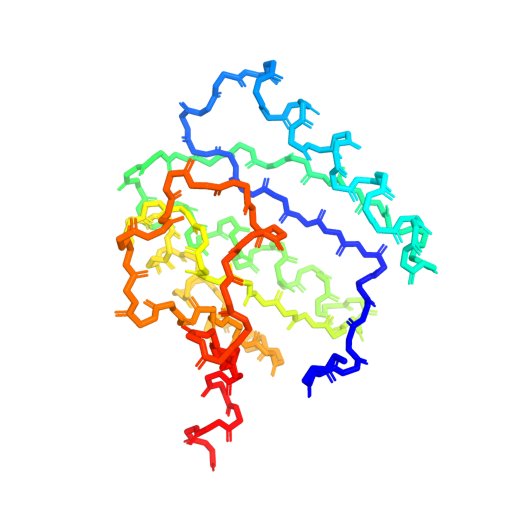. LEU A 1 108 ? 19.272 -7.834 -5.058 1.00 71.50 108 LEU A N 1
ATOM 806 C CA . LEU A 1 108 ? 18.700 -7.377 -6.319 1.00 71.50 108 LEU A CA 1
ATOM 807 C C . LEU A 1 108 ? 19.458 -7.912 -7.543 1.00 71.50 108 LEU A C 1
ATOM 809 O O . LEU A 1 108 ? 19.118 -7.537 -8.661 1.00 71.50 108 LEU A O 1
ATOM 813 N N . GLN A 1 109 ? 20.448 -8.805 -7.384 1.00 75.12 109 GLN A N 1
ATOM 814 C CA . GLN A 1 109 ? 21.116 -9.435 -8.539 1.00 75.12 109 GLN A CA 1
ATOM 815 C C . GLN A 1 109 ? 20.121 -10.121 -9.488 1.00 75.12 109 GLN A C 1
ATOM 817 O O . GLN A 1 109 ? 20.379 -10.200 -10.684 1.00 75.12 109 GLN A O 1
ATOM 822 N N . ASN A 1 110 ? 18.973 -10.568 -8.968 1.00 69.56 110 ASN A N 1
ATOM 823 C CA . ASN A 1 110 ? 17.886 -11.151 -9.752 1.00 69.56 110 ASN A CA 1
ATOM 824 C C . ASN A 1 110 ? 16.690 -10.200 -9.946 1.00 69.56 110 ASN A C 1
ATOM 826 O O . ASN A 1 110 ? 15.666 -10.635 -10.456 1.00 69.56 110 ASN A O 1
ATOM 830 N N . ALA A 1 111 ? 16.780 -8.923 -9.561 1.00 67.31 111 ALA A N 1
ATOM 831 C CA . ALA A 1 111 ? 15.644 -7.993 -9.605 1.00 67.31 111 ALA A CA 1
ATOM 832 C C . ALA A 1 111 ? 15.183 -7.636 -11.027 1.00 67.31 111 ALA A C 1
ATOM 834 O O . ALA A 1 111 ? 14.071 -7.154 -11.202 1.00 67.31 111 ALA A O 1
ATOM 835 N N . SER A 1 112 ? 16.024 -7.869 -12.040 1.00 70.50 112 SER A N 1
ATOM 836 C CA . SER A 1 112 ? 15.647 -7.748 -13.453 1.00 70.50 112 SER A CA 1
ATOM 837 C C . SER A 1 112 ? 14.889 -8.966 -13.989 1.00 70.50 112 SER A C 1
ATOM 839 O O . SER A 1 112 ? 14.396 -8.921 -15.115 1.00 70.50 112 SER A O 1
ATOM 841 N N . ARG A 1 113 ? 14.803 -10.057 -13.218 1.00 75.69 113 ARG A N 1
ATOM 842 C CA . ARG A 1 113 ? 14.039 -11.246 -13.595 1.00 75.69 113 ARG A CA 1
ATOM 843 C C . ARG A 1 113 ? 12.573 -11.090 -13.190 1.00 75.69 113 ARG A C 1
ATOM 845 O O . ARG A 1 113 ? 12.283 -10.390 -12.217 1.00 75.69 113 ARG A O 1
ATOM 852 N N . PRO A 1 114 ? 11.639 -11.763 -13.886 1.00 75.88 114 PRO A N 1
ATOM 853 C CA . PRO A 1 114 ? 10.264 -11.880 -13.419 1.00 75.88 114 PRO A CA 1
ATOM 854 C C . PRO A 1 114 ? 10.213 -12.341 -11.957 1.00 75.88 114 PRO A C 1
ATOM 856 O O . PRO A 1 114 ? 10.992 -13.202 -11.553 1.00 75.88 114 PRO A O 1
ATOM 859 N N . TYR A 1 115 ? 9.271 -11.811 -11.171 1.00 74.38 115 TYR A N 1
ATOM 860 C CA . TYR A 1 115 ? 9.150 -12.120 -9.737 1.00 74.38 115 TYR A CA 1
ATOM 861 C C . TYR A 1 115 ? 9.124 -13.632 -9.441 1.00 74.38 115 TYR A C 1
ATOM 863 O O . TYR A 1 115 ? 9.748 -14.088 -8.485 1.00 74.38 115 TYR A O 1
ATOM 871 N N . LEU A 1 116 ? 8.471 -14.414 -10.311 1.00 74.75 116 LEU A N 1
ATOM 872 C CA . LEU A 1 116 ? 8.382 -15.878 -10.226 1.00 74.75 116 LEU A CA 1
ATOM 873 C C . LEU A 1 116 ? 9.744 -16.595 -10.316 1.00 74.75 116 LEU A C 1
ATOM 875 O O . LEU A 1 116 ? 9.850 -17.745 -9.902 1.00 74.75 116 LEU A O 1
ATOM 879 N N . GLU A 1 117 ? 10.778 -15.937 -10.840 1.00 81.62 117 GLU A N 1
ATOM 880 C CA . GLU A 1 117 ? 12.135 -16.479 -10.968 1.00 81.62 117 GLU A CA 1
ATOM 881 C C . GLU A 1 117 ? 13.070 -16.059 -9.825 1.00 81.62 117 GLU A C 1
ATOM 883 O O . GLU A 1 117 ? 14.198 -16.554 -9.743 1.00 81.62 117 GLU A O 1
ATOM 888 N N . ILE A 1 118 ? 12.644 -15.149 -8.940 1.00 78.81 118 ILE A N 1
ATOM 889 C CA . ILE A 1 118 ? 13.442 -14.736 -7.782 1.00 78.81 118 ILE A CA 1
ATOM 890 C C . ILE A 1 118 ? 13.342 -15.840 -6.716 1.00 78.81 118 ILE A C 1
ATOM 892 O O . ILE A 1 118 ? 12.244 -16.093 -6.213 1.00 78.81 118 ILE A O 1
ATOM 896 N N . PRO A 1 119 ? 14.453 -16.490 -6.314 1.00 82.00 119 PRO A N 1
ATOM 897 C CA . PRO A 1 119 ? 14.409 -17.578 -5.340 1.00 82.00 119 PRO A CA 1
ATOM 898 C C . PRO A 1 119 ? 13.706 -17.171 -4.040 1.00 82.00 119 PRO A C 1
ATOM 900 O O . PRO A 1 119 ? 14.075 -16.174 -3.422 1.00 82.00 119 PRO A O 1
ATOM 903 N N . LEU A 1 120 ? 12.730 -17.969 -3.594 1.00 81.81 120 LEU A N 1
ATOM 904 C CA . LEU A 1 120 ? 11.941 -17.679 -2.385 1.00 81.81 120 LEU A CA 1
ATOM 905 C C . LEU A 1 120 ? 12.801 -17.553 -1.122 1.00 81.81 120 LEU A C 1
ATOM 907 O O . LEU A 1 120 ? 12.459 -16.797 -0.223 1.00 81.81 120 LEU A O 1
ATOM 911 N N . VAL A 1 121 ? 13.935 -18.258 -1.065 1.00 83.69 121 VAL A N 1
ATOM 912 C CA . VAL A 1 121 ? 14.879 -18.194 0.065 1.00 83.69 121 VAL A CA 1
ATOM 913 C C . VAL A 1 121 ? 15.517 -16.813 0.248 1.00 83.69 121 VAL A C 1
ATOM 915 O O . VAL A 1 121 ? 15.977 -16.512 1.341 1.00 83.69 121 VAL A O 1
ATOM 918 N N . LEU A 1 122 ? 15.523 -15.979 -0.799 1.00 84.69 122 LEU A N 1
ATOM 919 C CA . LEU A 1 122 ? 16.063 -14.613 -0.775 1.00 84.69 122 LEU A CA 1
ATOM 920 C C . LEU A 1 122 ? 15.007 -13.565 -0.409 1.00 84.69 122 LEU A C 1
ATOM 922 O O . LEU A 1 122 ? 15.295 -12.368 -0.430 1.00 84.69 122 LEU A O 1
ATOM 926 N N . GLN A 1 123 ? 13.775 -13.999 -0.141 1.00 85.75 123 GLN A N 1
ATOM 927 C CA . GLN A 1 123 ? 12.637 -13.128 0.099 1.00 85.75 123 GLN A CA 1
ATOM 928 C C . GLN A 1 123 ? 12.110 -13.333 1.517 1.00 85.75 123 GLN A C 1
ATOM 930 O O . GLN A 1 123 ? 11.944 -14.462 1.982 1.00 85.75 123 GLN A O 1
ATOM 935 N N . ARG A 1 124 ? 11.803 -12.236 2.207 1.00 89.25 124 ARG A N 1
ATOM 936 C CA . ARG A 1 124 ? 11.159 -12.267 3.521 1.00 89.25 124 ARG A CA 1
ATOM 937 C C . ARG A 1 124 ? 10.107 -11.179 3.598 1.00 89.25 124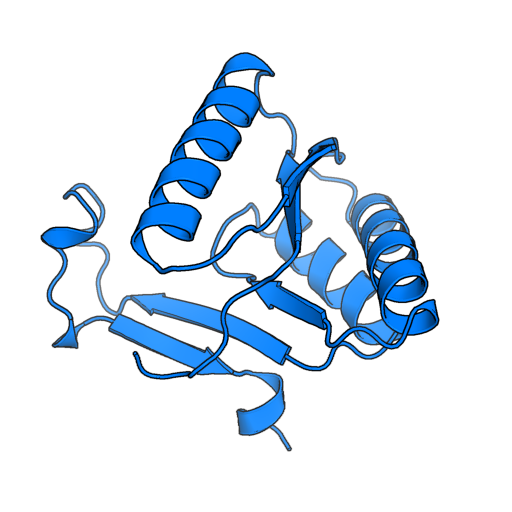 ARG A C 1
ATOM 939 O O . ARG A 1 124 ? 10.407 -10.016 3.358 1.00 89.25 124 ARG A O 1
ATOM 946 N N . SER A 1 125 ? 8.878 -11.552 3.939 1.00 91.19 125 SER A N 1
ATOM 947 C CA . SER A 1 125 ? 7.836 -10.570 4.214 1.00 91.19 125 SER A CA 1
ATOM 948 C C . SER A 1 125 ? 7.836 -10.244 5.704 1.00 91.19 125 SER A C 1
ATOM 950 O O . SER A 1 125 ? 7.923 -11.138 6.546 1.00 91.19 125 SER A O 1
ATOM 952 N N . HIS A 1 126 ? 7.766 -8.960 6.015 1.00 94.12 126 HIS A N 1
ATOM 953 C CA . HIS A 1 126 ? 7.730 -8.428 7.366 1.00 94.12 126 HIS A CA 1
ATOM 954 C C . HIS A 1 126 ? 6.355 -7.841 7.650 1.00 94.12 126 HIS A C 1
ATOM 956 O O . HIS A 1 126 ? 5.816 -7.128 6.807 1.00 94.12 126 HIS A O 1
ATOM 962 N N . ASP A 1 127 ? 5.820 -8.106 8.841 1.00 95.19 127 ASP A N 1
ATOM 963 C CA . ASP A 1 127 ? 4.710 -7.337 9.412 1.00 95.19 127 ASP A CA 1
ATOM 964 C C . ASP A 1 127 ? 5.304 -6.459 10.509 1.00 95.19 127 ASP A C 1
ATOM 966 O O . ASP A 1 127 ? 5.457 -6.874 11.661 1.00 95.19 127 ASP A O 1
ATOM 970 N N . LEU A 1 128 ? 5.690 -5.244 10.123 1.00 93.56 128 LEU A N 1
ATOM 971 C CA . LEU A 1 128 ? 6.506 -4.366 10.952 1.00 93.56 128 LEU A CA 1
ATOM 972 C C . LEU A 1 128 ? 5.825 -4.051 12.283 1.00 93.56 128 LEU A C 1
ATOM 974 O O . LEU A 1 128 ? 6.499 -3.950 13.302 1.00 93.56 128 LEU A O 1
ATOM 978 N N . LEU A 1 129 ? 4.492 -3.933 12.302 1.00 92.19 129 LEU A N 1
ATOM 979 C CA . LEU A 1 129 ? 3.757 -3.653 13.534 1.00 92.19 129 LEU A CA 1
ATOM 980 C C . LEU A 1 129 ? 3.708 -4.852 14.479 1.00 92.19 129 LEU A C 1
ATOM 982 O O . LEU A 1 129 ? 3.630 -4.639 15.685 1.00 92.19 129 LEU A O 1
ATOM 986 N N . LYS A 1 130 ? 3.748 -6.087 13.971 1.00 92.12 130 LYS A N 1
ATOM 987 C CA . LYS A 1 130 ? 3.849 -7.283 14.821 1.00 92.12 130 LYS A CA 1
ATOM 988 C C . LYS A 1 130 ? 5.263 -7.513 15.338 1.00 92.12 130 LYS A C 1
ATOM 990 O O . LYS A 1 130 ? 5.412 -8.058 16.421 1.00 92.12 130 LYS A O 1
ATOM 995 N N . GLU A 1 131 ? 6.281 -7.109 14.585 1.00 92.25 131 GLU A N 1
ATOM 996 C CA . GLU A 1 131 ? 7.686 -7.307 14.961 1.00 92.25 131 GLU A CA 1
ATOM 997 C C . GLU A 1 131 ? 8.174 -6.344 16.053 1.00 92.25 131 GLU A C 1
ATOM 999 O O . GLU A 1 131 ? 9.099 -6.680 16.788 1.00 92.25 131 GLU A O 1
ATOM 1004 N N . VAL A 1 132 ? 7.569 -5.156 16.168 1.00 87.38 132 VAL A N 1
ATOM 1005 C CA . VAL A 1 132 ? 7.972 -4.118 17.141 1.00 87.38 132 VAL A CA 1
ATOM 1006 C C . VAL A 1 132 ? 7.056 -4.011 18.366 1.00 87.38 132 VAL A C 1
ATOM 1008 O O . VAL A 1 132 ? 7.249 -3.111 19.185 1.00 87.38 132 VAL A O 1
ATOM 1011 N N . ARG A 1 133 ? 6.033 -4.866 18.467 1.00 71.12 133 ARG A N 1
ATOM 1012 C CA . ARG A 1 133 ? 5.079 -4.899 19.586 1.00 71.12 133 ARG A CA 1
ATOM 1013 C C . ARG A 1 133 ? 5.454 -5.927 20.643 1.00 71.12 133 ARG A C 1
ATOM 1015 O O . ARG A 1 133 ? 6.073 -6.950 20.288 1.00 71.12 133 ARG A O 1
#

Secondary structure (DSSP, 8-state):
--S----SEEEEEEES--HHHHHHHHHHHHHHHHHTT---EEEEEEE-SS-HHHHHHHHHHHHHHHHHTT---EEE-SSS-HHHHHHHHHHHHHHT-SEEEEEEES-GGGTTS-GGGS-GGGEEEEEHHHH--

Foldseek 3Di:
DVDDDQDQEEEAEDEVDDPVVQVVVQVVVCVVSVVVVHNYDYHYDYDHQQPLQRLLVVLLVVLQVCVVVVDQDEAELADGDPSNSNSNCNNCVVNPHPWYKHKQFQDCPCVPPDPVPRDCVRIDIDRPVVVVD

Sequence (133 aa):
RQFDYLPDKVYVLTAGCEAAQGQMARDMLIVLLKEHGSPADVELVDVPGDNIKQIGQMVNDIVGTEKGKGNIVAVDVTPGTKATVLGTIIGAGKVKVDHIFYLYIESLQNASRPYLEIPLVLQRSHDLLKEVR